Protein AF-A0A9X3CW92-F1 (afdb_monomer_lite)

pLDDT: mean 85.23, std 8.51, range [55.06, 94.31]

Secondary structure (DSSP, 8-state):
-HHHHHHHHHHHHHHT---HHHHHHHHHHHHHHHHHHHHHHHHHHHTTSS-GGG-

Organism: NCBI:txid2994553

Sequence (55 aa):
MRASYSATANIAEGWWSFHYKENIKFLLNARGSVAEILEHAIEARSWSYITEEVL

Radius of gyration: 14.04 Å; chains: 1; bounding box: 29×15×35 Å

Structure (mmCIF, N/CA/C/O backbone):
data_AF-A0A9X3CW92-F1
#
_entry.id   AF-A0A9X3CW92-F1
#
loop_
_atom_site.group_PDB
_atom_site.id
_atom_site.type_symbol
_atom_site.label_atom_id
_atom_site.label_alt_id
_atom_site.label_comp_id
_atom_site.label_asym_id
_atom_site.label_entity_id
_atom_site.label_seq_id
_atom_site.pdbx_PDB_ins_code
_atom_site.Cartn_x
_atom_site.Cartn_y
_atom_site.Cartn_z
_atom_site.occupancy
_atom_site.B_iso_or_equiv
_atom_site.auth_seq_id
_atom_site.auth_comp_id
_atom_site.auth_asym_id
_atom_site.auth_atom_id
_atom_site.pdbx_PDB_model_num
ATOM 1 N N . MET A 1 1 ? -12.546 -0.530 -0.397 1.00 61.97 1 MET A N 1
ATOM 2 C CA . MET A 1 1 ? -12.532 -1.706 -1.309 1.00 61.97 1 MET A CA 1
ATOM 3 C C . MET A 1 1 ? -11.731 -1.481 -2.599 1.00 61.97 1 MET A C 1
ATOM 5 O O . MET A 1 1 ? -10.906 -2.327 -2.916 1.00 61.97 1 MET A O 1
ATOM 9 N N . ARG A 1 2 ? -11.883 -0.354 -3.322 1.00 81.25 2 ARG A N 1
ATOM 10 C CA . ARG A 1 2 ? -11.114 -0.071 -4.561 1.00 81.25 2 ARG A CA 1
ATOM 11 C C . ARG A 1 2 ? -9.584 -0.116 -4.400 1.00 81.25 2 ARG A C 1
ATOM 13 O O . ARG A 1 2 ? -8.912 -0.621 -5.291 1.00 81.25 2 ARG A O 1
ATOM 20 N N . ALA A 1 3 ? -9.056 0.352 -3.267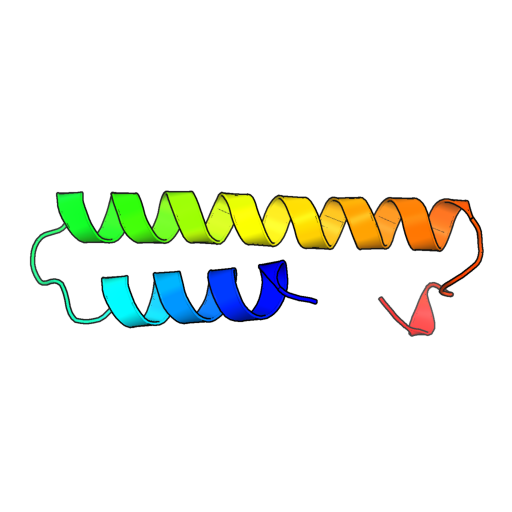 1.00 79.62 3 ALA A N 1
ATOM 21 C CA . ALA A 1 3 ? -7.616 0.366 -3.001 1.00 79.62 3 ALA A CA 1
ATOM 22 C C . ALA A 1 3 ? -6.984 -1.043 -3.018 1.00 79.62 3 ALA A C 1
ATOM 24 O O . ALA A 1 3 ? -5.915 -1.226 -3.590 1.00 79.62 3 ALA A O 1
ATOM 25 N N . SER A 1 4 ? -7.682 -2.065 -2.502 1.00 84.00 4 SER A N 1
ATOM 26 C CA . SER A 1 4 ? -7.194 -3.459 -2.521 1.00 84.00 4 SER A CA 1
ATOM 27 C C . SER A 1 4 ? -7.015 -4.010 -3.938 1.00 84.00 4 SER A C 1
ATOM 29 O O . SER A 1 4 ? -5.946 -4.509 -4.275 1.00 84.00 4 SER A O 1
ATOM 31 N N . TYR A 1 5 ? -8.012 -3.815 -4.805 1.00 87.88 5 TYR A N 1
ATOM 32 C CA . TYR A 1 5 ? -7.929 -4.203 -6.213 1.00 87.88 5 TYR A CA 1
ATOM 33 C C . TYR A 1 5 ? -6.859 -3.410 -6.972 1.00 87.88 5 TYR A C 1
ATOM 35 O O . TYR A 1 5 ? -6.146 -3.978 -7.795 1.00 87.88 5 TYR A O 1
ATOM 43 N N . SER A 1 6 ? -6.713 -2.115 -6.670 1.00 87.50 6 SER A N 1
ATOM 44 C CA . SER A 1 6 ? -5.675 -1.259 -7.256 1.00 87.50 6 SER A CA 1
ATOM 45 C C . SER A 1 6 ? -4.266 -1.740 -6.900 1.00 87.50 6 SER A C 1
ATOM 47 O O . SER A 1 6 ? -3.398 -1.784 -7.771 1.00 87.50 6 SER A O 1
ATOM 49 N N . ALA A 1 7 ? -4.027 -2.149 -5.650 1.00 88.62 7 ALA A N 1
ATOM 50 C CA . ALA A 1 7 ? -2.726 -2.658 -5.222 1.00 88.62 7 ALA A CA 1
ATOM 51 C C . ALA A 1 7 ? -2.321 -3.914 -6.010 1.00 88.62 7 ALA A C 1
ATOM 53 O O . ALA A 1 7 ? -1.226 -3.968 -6.570 1.00 88.62 7 ALA A O 1
ATOM 54 N N . THR A 1 8 ? -3.221 -4.895 -6.120 1.00 90.00 8 THR A N 1
ATOM 55 C CA . THR A 1 8 ? -2.956 -6.134 -6.864 1.00 90.00 8 THR A CA 1
ATOM 56 C C . THR A 1 8 ? -2.809 -5.885 -8.365 1.00 90.00 8 THR A C 1
ATOM 58 O O . THR A 1 8 ? -1.916 -6.462 -8.984 1.00 90.00 8 THR A O 1
ATOM 61 N N . ALA A 1 9 ? -3.629 -5.002 -8.945 1.00 89.81 9 ALA A N 1
ATOM 62 C CA . ALA A 1 9 ? -3.549 -4.647 -10.362 1.00 89.81 9 ALA A CA 1
ATOM 63 C C . ALA A 1 9 ? -2.203 -3.998 -10.713 1.00 89.81 9 ALA A C 1
ATOM 65 O O . ALA A 1 9 ? -1.526 -4.458 -11.626 1.00 89.81 9 ALA A O 1
ATOM 66 N N . ASN A 1 10 ? -1.755 -3.013 -9.926 1.00 87.88 10 ASN A N 1
ATOM 67 C CA . ASN A 1 10 ? -0.459 -2.366 -10.143 1.00 87.88 10 ASN A CA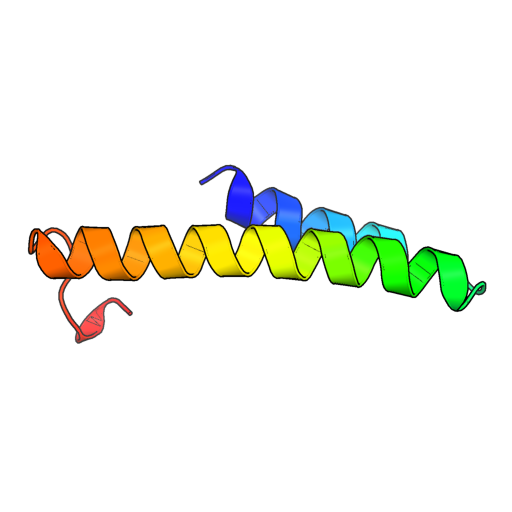 1
ATOM 68 C C . ASN A 1 10 ? 0.709 -3.365 -10.039 1.00 87.88 10 ASN A C 1
ATOM 70 O O . ASN A 1 10 ? 1.630 -3.316 -10.848 1.00 87.88 10 ASN A O 1
ATOM 74 N N . ILE A 1 11 ? 0.675 -4.310 -9.091 1.00 88.75 11 ILE A N 1
ATOM 75 C CA . ILE A 1 11 ? 1.715 -5.351 -8.984 1.00 88.75 11 ILE A CA 1
ATOM 76 C C . ILE A 1 11 ? 1.716 -6.258 -10.222 1.00 88.75 11 ILE A C 1
ATOM 78 O O . ILE A 1 11 ? 2.781 -6.549 -10.766 1.00 88.75 11 ILE A O 1
ATOM 82 N N . ALA A 1 12 ? 0.540 -6.684 -10.689 1.00 89.88 12 ALA A N 1
ATOM 83 C CA . ALA A 1 12 ? 0.413 -7.538 -11.868 1.00 89.88 12 ALA A CA 1
ATOM 84 C C . ALA A 1 12 ? 0.874 -6.834 -13.159 1.00 89.88 12 ALA A C 1
ATOM 86 O O . ALA A 1 12 ? 1.548 -7.450 -13.986 1.00 89.88 12 ALA A O 1
ATOM 87 N N . GLU A 1 13 ? 0.568 -5.543 -13.310 1.00 85.56 13 GLU A N 1
ATOM 88 C CA . GLU A 1 13 ? 1.018 -4.711 -14.434 1.00 85.56 13 GLU A CA 1
ATOM 89 C C . GLU A 1 13 ? 2.545 -4.519 -14.434 1.00 85.56 13 GLU A C 1
ATOM 91 O O . GLU A 1 13 ? 3.189 -4.596 -15.483 1.00 85.56 13 GLU A O 1
ATOM 96 N N . GLY A 1 14 ? 3.148 -4.349 -13.253 1.00 84.06 14 GLY A N 1
ATOM 97 C CA . GLY A 1 14 ? 4.600 -4.256 -13.093 1.00 84.06 14 GLY A CA 1
ATOM 98 C C . GLY A 1 14 ? 5.343 -5.578 -13.316 1.00 84.06 14 GLY A C 1
ATOM 99 O O . GLY A 1 14 ? 6.492 -5.559 -13.756 1.00 84.06 14 GLY A O 1
ATOM 100 N N . TRP A 1 15 ? 4.695 -6.725 -13.072 1.00 81.81 15 TRP A N 1
ATOM 101 C CA . TRP A 1 15 ? 5.322 -8.055 -13.114 1.00 81.81 15 TRP A CA 1
ATOM 102 C C . TRP A 1 15 ? 5.892 -8.425 -14.487 1.00 81.81 15 TRP A C 1
ATOM 104 O O . TRP A 1 15 ? 6.951 -9.041 -14.582 1.00 81.81 15 TRP A O 1
ATOM 114 N N . TRP A 1 16 ? 5.205 -8.030 -15.558 1.00 74.75 16 TRP A N 1
ATOM 115 C CA . TRP A 1 16 ? 5.614 -8.336 -16.932 1.00 74.75 16 TRP A CA 1
ATOM 116 C C . TRP A 1 16 ? 6.574 -7.308 -17.540 1.00 74.75 16 TRP A C 1
ATOM 118 O O . TRP A 1 16 ? 7.082 -7.515 -18.643 1.00 74.75 16 TRP A O 1
ATOM 128 N N . SER A 1 17 ? 6.857 -6.206 -16.841 1.00 74.88 17 SER A N 1
ATOM 129 C CA . SER A 1 17 ? 7.789 -5.189 -17.324 1.00 74.88 17 SER A CA 1
ATOM 130 C C . SER A 1 17 ? 9.244 -5.586 -17.058 1.00 74.88 17 SER A C 1
ATOM 132 O O . SER A 1 17 ? 9.714 -5.576 -15.922 1.00 74.88 17 SER A O 1
ATOM 134 N N . PHE A 1 18 ? 9.994 -5.853 -18.131 1.00 72.56 18 PHE A N 1
ATOM 135 C CA . PHE A 1 18 ? 11.441 -6.123 -18.091 1.00 72.56 18 PHE A CA 1
ATOM 136 C C . PHE A 1 18 ? 12.297 -4.862 -17.854 1.00 72.5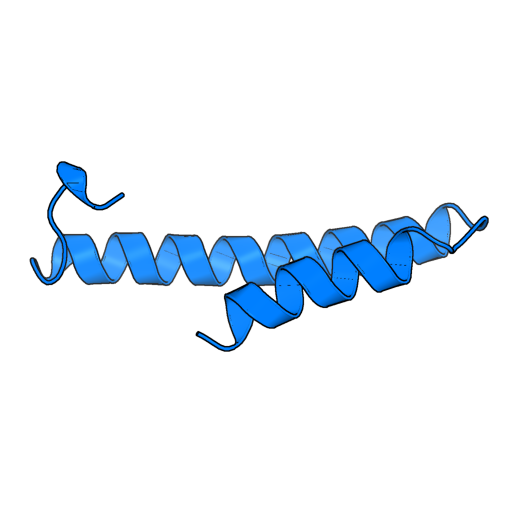6 18 PHE A C 1
ATOM 138 O O . PHE A 1 18 ? 13.504 -4.958 -17.628 1.00 72.56 18 PHE A O 1
ATOM 145 N N . HIS A 1 19 ? 11.685 -3.672 -17.866 1.00 77.88 19 HIS A N 1
ATOM 146 C CA . HIS A 1 19 ? 12.350 -2.411 -17.549 1.00 77.88 19 HIS A CA 1
ATOM 147 C C . HIS A 1 19 ? 12.177 -2.058 -16.072 1.00 77.88 19 HIS A C 1
ATOM 149 O O . HIS A 1 19 ? 11.107 -1.658 -15.613 1.00 77.88 19 HIS A O 1
ATOM 155 N N . TYR A 1 20 ? 13.283 -2.131 -15.331 1.00 77.38 20 TYR A N 1
ATOM 156 C CA . TYR A 1 20 ? 13.323 -1.894 -13.886 1.00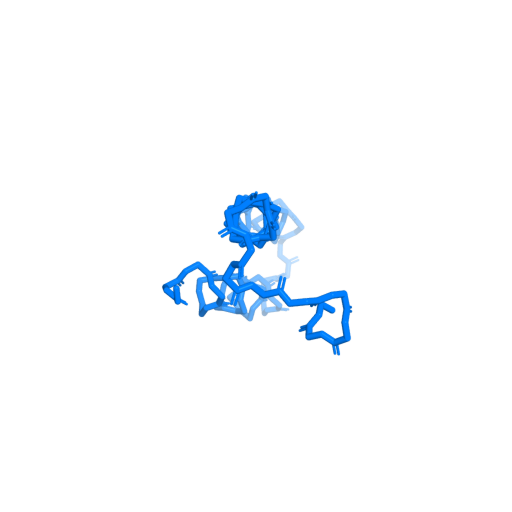 77.38 20 TYR A CA 1
ATOM 157 C C . TYR A 1 20 ? 12.695 -0.554 -13.454 1.00 77.38 20 TYR A C 1
ATOM 159 O O . TYR A 1 20 ? 11.993 -0.490 -12.448 1.00 77.38 20 TYR A O 1
ATOM 167 N N . LYS A 1 21 ? 12.888 0.518 -14.236 1.00 81.88 21 LYS A N 1
ATOM 168 C CA . LYS A 1 21 ? 12.332 1.850 -13.929 1.00 81.88 21 LYS A CA 1
ATOM 169 C C . LYS A 1 21 ? 10.803 1.900 -14.011 1.00 81.88 21 LYS A C 1
ATOM 171 O O . LYS A 1 21 ? 10.182 2.600 -13.216 1.00 81.88 21 LYS A O 1
ATOM 176 N N . GLU A 1 22 ? 10.207 1.175 -14.953 1.00 79.25 22 GLU A N 1
ATOM 177 C CA . GLU A 1 22 ? 8.751 1.121 -15.113 1.00 79.25 22 GLU A CA 1
ATOM 178 C C . GLU A 1 22 ? 8.125 0.258 -14.019 1.00 79.25 22 GLU A C 1
ATOM 180 O O . GLU A 1 22 ? 7.157 0.678 -13.387 1.00 79.25 22 GLU A O 1
ATOM 185 N N . ASN A 1 23 ? 8.751 -0.877 -13.699 1.00 85.88 23 ASN A N 1
ATOM 186 C CA . ASN A 1 23 ? 8.308 -1.750 -12.613 1.00 85.88 23 ASN A CA 1
ATOM 187 C C . ASN A 1 23 ? 8.309 -1.019 -11.252 1.00 85.88 23 ASN A C 1
ATOM 189 O O . ASN A 1 23 ? 7.321 -1.059 -10.521 1.00 85.88 23 ASN A O 1
ATOM 193 N N . ILE A 1 24 ? 9.351 -0.229 -10.950 1.00 89.25 24 ILE A N 1
ATOM 194 C CA . ILE A 1 24 ? 9.387 0.592 -9.725 1.00 89.25 24 ILE A CA 1
ATOM 195 C C . ILE A 1 24 ? 8.177 1.527 -9.628 1.00 89.25 24 ILE A C 1
ATOM 197 O O . ILE A 1 24 ? 7.609 1.672 -8.547 1.00 89.25 24 ILE A O 1
ATOM 201 N N . LYS A 1 25 ? 7.767 2.168 -10.727 1.00 90.50 25 LYS A N 1
ATOM 202 C CA . LYS A 1 25 ? 6.624 3.091 -10.716 1.00 90.50 25 LYS A CA 1
ATOM 203 C C . LYS A 1 25 ? 5.331 2.371 -10.323 1.00 90.50 25 LYS A C 1
ATOM 205 O O . LYS A 1 25 ? 4.583 2.880 -9.491 1.00 90.50 25 LYS A O 1
ATOM 210 N N . PHE A 1 26 ? 5.101 1.179 -10.869 1.00 90.06 26 PHE A N 1
ATOM 211 C CA . PHE A 1 26 ? 3.953 0.348 -10.510 1.00 90.06 26 PHE A CA 1
ATOM 212 C C . PHE A 1 26 ? 3.997 -0.104 -9.047 1.00 90.06 26 PHE A C 1
ATOM 214 O O . PHE A 1 26 ? 2.994 -0.005 -8.341 1.00 90.06 26 PHE A O 1
ATOM 221 N N . LEU A 1 27 ? 5.168 -0.501 -8.543 1.00 90.81 27 LEU A N 1
ATOM 222 C CA . LEU A 1 27 ? 5.338 -0.867 -7.134 1.00 90.81 27 LEU A CA 1
ATOM 223 C C . LEU A 1 27 ? 5.125 0.320 -6.185 1.00 90.81 27 LEU A C 1
ATOM 225 O O . LEU A 1 27 ? 4.536 0.157 -5.116 1.00 90.81 27 LEU A O 1
ATOM 229 N N . LEU A 1 28 ? 5.557 1.524 -6.568 1.00 93.00 28 LEU A N 1
ATOM 230 C CA . LEU A 1 28 ? 5.308 2.745 -5.798 1.00 93.00 28 LEU A CA 1
ATOM 231 C C . LEU A 1 28 ? 3.810 3.064 -5.721 1.00 93.00 28 LEU A C 1
ATOM 233 O O . LEU A 1 28 ? 3.324 3.398 -4.640 1.00 93.00 28 LEU A O 1
ATOM 237 N N . ASN A 1 29 ? 3.081 2.906 -6.827 1.00 92.50 29 ASN A N 1
ATOM 238 C CA . ASN A 1 29 ? 1.627 3.076 -6.854 1.00 92.50 29 ASN A CA 1
ATOM 239 C C . ASN A 1 29 ? 0.921 2.024 -5.989 1.00 92.50 29 ASN A C 1
ATOM 241 O O . ASN A 1 29 ? 0.073 2.372 -5.168 1.00 92.50 29 ASN A O 1
ATOM 245 N N . ALA A 1 30 ? 1.315 0.751 -6.111 1.00 92.88 30 ALA A N 1
ATOM 246 C CA . ALA A 1 30 ? 0.777 -0.329 -5.289 1.00 92.88 30 ALA A CA 1
ATOM 247 C C . ALA A 1 30 ? 0.996 -0.063 -3.793 1.00 92.88 30 ALA A C 1
ATOM 249 O O . ALA A 1 30 ? 0.075 -0.227 -2.995 1.00 92.88 30 ALA A O 1
ATOM 250 N N . ARG A 1 31 ? 2.187 0.421 -3.414 1.00 93.56 31 ARG A N 1
ATOM 251 C CA . ARG A 1 31 ? 2.507 0.801 -2.032 1.00 93.56 31 ARG A CA 1
ATOM 252 C C . ARG A 1 31 ? 1.590 1.907 -1.508 1.00 93.56 31 ARG A C 1
ATOM 254 O O . ARG A 1 31 ? 1.167 1.826 -0.360 1.00 93.56 31 ARG A O 1
ATOM 261 N N . GLY A 1 32 ? 1.274 2.907 -2.332 1.00 94.31 32 GLY A N 1
ATOM 262 C CA . GLY A 1 32 ? 0.310 3.954 -1.980 1.00 94.31 32 GLY A CA 1
ATOM 263 C C . GLY A 1 32 ? -1.073 3.377 -1.679 1.00 94.31 32 GLY A C 1
ATOM 264 O O . GLY A 1 32 ? -1.621 3.626 -0.611 1.00 94.31 32 GLY A O 1
ATOM 265 N N . SER A 1 33 ? -1.585 2.512 -2.557 1.00 92.88 33 SER A N 1
ATOM 266 C CA . SER A 1 33 ? -2.879 1.852 -2.338 1.00 92.88 33 SER A CA 1
ATOM 267 C C . SER A 1 33 ? -2.899 0.953 -1.094 1.00 92.88 33 SER A C 1
ATOM 269 O O . SER A 1 33 ? -3.923 0.867 -0.425 1.00 92.88 33 SER A O 1
ATOM 271 N N . VAL A 1 34 ? -1.788 0.295 -0.744 1.00 93.06 34 VAL A N 1
ATOM 272 C CA . VAL A 1 34 ? -1.693 -0.488 0.504 1.00 93.06 34 VAL A CA 1
ATOM 273 C C . VAL A 1 34 ? -1.727 0.414 1.739 1.00 93.06 34 VAL A C 1
ATOM 275 O O . VAL A 1 34 ? -2.392 0.072 2.715 1.00 93.06 34 VAL A O 1
ATOM 278 N N . ALA A 1 35 ? -1.053 1.567 1.698 1.00 94.25 35 ALA A N 1
ATOM 279 C CA . ALA A 1 35 ? -1.075 2.525 2.802 1.00 94.25 35 ALA A CA 1
ATOM 280 C C . ALA A 1 35 ? -2.498 3.039 3.080 1.00 94.25 35 ALA A C 1
ATOM 282 O O . ALA A 1 35 ? -2.907 3.071 4.235 1.00 94.25 35 ALA A O 1
ATOM 283 N N . GLU A 1 36 ? -3.281 3.327 2.036 1.00 91.38 36 GLU A N 1
ATOM 284 C CA . GLU A 1 36 ? -4.693 3.719 2.177 1.00 91.38 36 GLU A CA 1
ATOM 285 C C . GLU A 1 36 ? -5.541 2.621 2.841 1.00 91.38 36 GLU A C 1
ATOM 287 O O . GLU A 1 36 ? -6.390 2.903 3.683 1.00 91.38 36 GLU A O 1
ATOM 292 N N . ILE A 1 37 ? -5.319 1.346 2.494 1.00 90.88 37 ILE A N 1
ATOM 293 C CA . ILE A 1 37 ? -6.030 0.219 3.129 1.00 90.88 37 ILE A CA 1
ATOM 294 C C . ILE A 1 37 ? -5.685 0.138 4.615 1.00 90.88 37 ILE A C 1
ATOM 296 O O . ILE A 1 37 ? -6.579 -0.060 5.436 1.00 90.88 37 ILE A O 1
ATOM 300 N N . LEU A 1 38 ? -4.401 0.283 4.951 1.00 90.56 38 LEU A N 1
ATOM 301 C CA . LEU A 1 38 ? -3.936 0.248 6.332 1.00 90.56 38 LEU A CA 1
ATOM 302 C C . LEU A 1 38 ? -4.536 1.399 7.144 1.00 90.56 38 LEU A C 1
ATOM 304 O O . LEU A 1 38 ? -5.000 1.179 8.258 1.00 90.56 38 LEU A O 1
ATOM 308 N N . GLU A 1 39 ? -4.576 2.603 6.580 1.00 92.44 39 GLU A N 1
ATOM 309 C CA . GLU A 1 39 ? -5.177 3.770 7.225 1.00 92.44 39 GLU A CA 1
ATOM 310 C C . GLU A 1 39 ? -6.674 3.557 7.476 1.00 92.44 39 GLU A C 1
ATOM 312 O O . GLU A 1 39 ? -7.136 3.721 8.605 1.00 92.44 39 GLU A O 1
ATOM 317 N N . HIS A 1 40 ? -7.411 3.052 6.482 1.00 90.06 40 HIS A N 1
ATOM 318 C CA . HIS A 1 40 ? -8.811 2.672 6.663 1.00 90.06 40 HIS A CA 1
ATOM 319 C C . HIS A 1 40 ? -9.007 1.585 7.728 1.00 90.06 40 HIS A C 1
ATOM 321 O O . HIS A 1 40 ? -9.990 1.634 8.463 1.00 90.06 40 HIS A O 1
ATOM 327 N N . ALA A 1 41 ? -8.100 0.611 7.835 1.00 88.69 41 ALA A N 1
ATOM 328 C CA . AL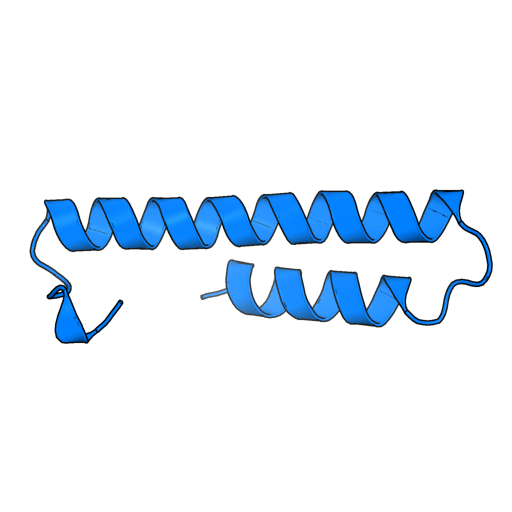A A 1 41 ? -8.167 -0.418 8.870 1.00 88.69 41 ALA A CA 1
ATOM 329 C C . ALA A 1 41 ? -7.908 0.165 10.271 1.00 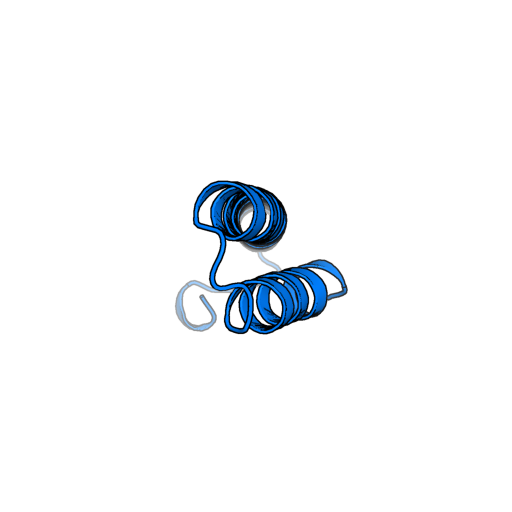88.69 41 ALA A C 1
ATOM 331 O O . ALA A 1 41 ? -8.631 -0.148 11.215 1.00 88.69 41 ALA A O 1
ATOM 332 N N . ILE A 1 42 ? -6.926 1.058 10.411 1.00 90.44 42 ILE A N 1
ATOM 333 C CA . ILE A 1 42 ? -6.622 1.745 11.675 1.00 90.44 42 ILE A CA 1
ATOM 334 C C . ILE A 1 42 ? -7.792 2.635 12.108 1.00 90.44 42 ILE A C 1
ATOM 336 O O . ILE A 1 42 ? -8.166 2.639 13.284 1.00 90.44 42 ILE A O 1
ATOM 340 N N . GLU A 1 43 ? -8.399 3.366 11.175 1.00 91.88 43 GLU A N 1
ATOM 341 C CA . GLU A 1 43 ? -9.564 4.202 11.454 1.00 91.88 43 GLU A CA 1
ATOM 342 C C . GLU A 1 43 ? -10.779 3.342 11.818 1.00 91.88 43 GLU A C 1
ATOM 344 O O . GLU A 1 43 ? -11.406 3.569 12.852 1.00 91.88 43 GLU A O 1
ATOM 349 N N . ALA A 1 44 ? -11.052 2.276 11.059 1.00 89.38 44 ALA A N 1
ATOM 350 C CA . ALA A 1 44 ? -12.125 1.336 11.371 1.00 89.38 44 ALA A CA 1
ATOM 351 C C . ALA A 1 44 ? -11.961 0.712 12.766 1.00 89.38 44 ALA A C 1
ATOM 353 O O . ALA A 1 44 ? -12.937 0.602 13.511 1.00 89.38 44 ALA A O 1
ATOM 354 N N . ARG A 1 45 ? -10.729 0.364 13.156 1.00 87.19 45 ARG A N 1
ATOM 355 C CA . ARG A 1 45 ? -10.406 -0.112 14.508 1.00 87.19 45 ARG A CA 1
ATOM 356 C C . ARG A 1 45 ? -10.652 0.967 15.558 1.00 87.19 45 ARG A C 1
ATOM 358 O O . ARG A 1 45 ? -11.263 0.690 16.584 1.00 87.19 45 ARG A O 1
ATOM 365 N N . SER A 1 46 ? -10.207 2.195 15.304 1.00 88.81 46 SER A N 1
ATOM 366 C CA . SER A 1 46 ? -10.375 3.318 16.240 1.00 88.81 46 SER A CA 1
ATOM 367 C C . SER A 1 46 ? -11.850 3.614 16.523 1.00 88.81 46 SER A C 1
ATOM 369 O O . SER A 1 46 ? -12.216 3.966 17.640 1.00 88.81 46 SER A O 1
ATOM 371 N N . TRP A 1 47 ? -12.713 3.405 15.531 1.00 92.12 47 TRP A N 1
ATOM 372 C CA . TRP A 1 47 ? -14.162 3.566 15.650 1.00 92.12 47 TRP A CA 1
ATOM 373 C C . TRP A 1 47 ? -14.879 2.289 16.124 1.00 92.12 47 TRP A C 1
ATOM 375 O O . TRP A 1 47 ? -16.105 2.251 16.163 1.00 92.12 47 TRP A O 1
ATOM 385 N N . SER A 1 48 ? -14.131 1.247 16.506 1.00 87.88 48 SER A N 1
ATOM 386 C CA . SER A 1 48 ? -14.653 -0.057 16.940 1.00 87.88 48 SER A CA 1
ATOM 387 C C . SER A 1 48 ? -15.530 -0.774 15.900 1.00 87.88 48 SER A C 1
ATOM 389 O O . SER A 1 48 ? -16.368 -1.597 16.260 1.00 87.88 48 SER A O 1
ATOM 391 N N . TYR A 1 49 ? -15.335 -0.497 14.604 1.00 86.00 49 TYR A N 1
ATOM 392 C CA . TYR A 1 49 ? -15.995 -1.236 13.520 1.00 86.00 49 TYR A CA 1
ATOM 393 C C . TYR A 1 49 ? -15.376 -2.622 13.287 1.00 86.00 49 TYR A C 1
ATOM 395 O O . TYR A 1 49 ? -16.055 -3.507 12.771 1.00 86.00 49 TYR A O 1
ATOM 403 N N . ILE A 1 50 ? -14.100 -2.811 13.645 1.00 86.00 50 ILE A N 1
ATOM 404 C CA . ILE A 1 50 ? -13.373 -4.085 13.538 1.00 86.00 50 ILE A CA 1
ATOM 405 C C . ILE A 1 50 ? -12.632 -4.390 14.847 1.00 86.00 50 ILE A C 1
ATOM 407 O O . ILE A 1 50 ? -12.161 -3.472 15.522 1.00 86.00 50 ILE A O 1
ATOM 411 N N . THR A 1 51 ? -12.532 -5.672 15.207 1.00 81.50 51 THR A N 1
ATOM 412 C CA . THR A 1 51 ? -11.751 -6.155 16.359 1.00 81.50 51 THR A CA 1
ATOM 413 C C . THR A 1 51 ? -10.368 -6.632 15.914 1.00 81.50 51 THR A C 1
ATOM 415 O O . THR A 1 51 ? -10.149 -6.892 14.732 1.00 81.50 51 THR A O 1
ATOM 418 N N . GLU A 1 52 ? -9.426 -6.759 16.854 1.00 71.62 52 GLU A N 1
ATOM 419 C CA . GLU A 1 52 ? -8.052 -7.219 16.573 1.00 71.62 52 GLU A CA 1
ATOM 420 C C . GLU A 1 52 ? -8.007 -8.579 15.859 1.00 71.62 52 GLU A C 1
ATOM 422 O O . GLU A 1 52 ? -7.090 -8.847 15.101 1.00 71.62 52 GLU A O 1
ATOM 427 N N . GLU A 1 53 ? -9.009 -9.430 16.084 1.00 72.44 53 GLU A N 1
ATOM 428 C CA . GLU A 1 53 ? -9.114 -10.767 15.483 1.00 72.44 53 GLU A CA 1
ATOM 429 C C . GLU A 1 53 ? -9.443 -10.734 13.982 1.00 72.44 53 GLU A C 1
ATOM 431 O O . GLU A 1 53 ? -9.332 -11.755 13.307 1.00 72.44 53 GLU A O 1
ATOM 436 N N . VAL A 1 54 ? -9.880 -9.581 13.466 1.00 63.12 54 VAL A N 1
ATOM 437 C CA . VAL A 1 54 ? -10.282 -9.372 12.065 1.00 63.12 54 VAL A CA 1
ATOM 438 C C . VAL A 1 54 ? -9.167 -8.702 11.241 1.00 63.12 54 VAL A C 1
ATOM 440 O O . VAL A 1 54 ? -9.270 -8.649 10.015 1.00 63.12 54 VAL A O 1
ATOM 443 N N . LEU A 1 55 ? -8.116 -8.199 11.897 1.00 55.06 55 LEU A N 1
ATOM 444 C CA . LEU A 1 55 ? -6.948 -7.550 11.283 1.00 55.06 55 LEU A CA 1
ATOM 445 C C . LEU A 1 55 ? -5.887 -8.578 10.864 1.00 55.06 55 LEU A C 1
ATOM 447 O O . LEU A 1 55 ? -5.350 -8.415 9.744 1.00 55.06 55 LEU A O 1
#

Foldseek 3Di:
DVLVVLLVVLCVVLPPDPDPVSSVVSNVRSVVSVVVVVVVVVVCVVVVVDDPVRD

InterPro domains:
  IPR012657 23S rRNA-intervening sequence protein [PF05635] (2-53)
  IPR012657 23S rRNA-intervening sequence protein [TIGR02436] (1-53)
  IPR036583 23S rRNA-intervening sequence superfamily [G3DSA:1.20.1440.60] (1-55)
  IPR036583 23S rRNA-intervening sequence superfamily [SSF158446] (2-54)